Protein AF-A0A2P4NSA7-F1 (afdb_monomer_lite)

Secondary structure (DSSP, 8-state):
----EEE-GGGHHHHTS--EEE-GGGSTTSSTHHHHHHHHHHHHHHTT--------SSHHHHHHHHH-

InterPro domains:
  IPR001926 Tryptophan synthase beta chain-like, PALP domain [PF00291] (1-68)
  IPR036052 Tryptophan synthase beta chain-like, PALP domain superfamily [G3DSA:3.40.50.1100] (1-31)
  IPR036052 Tryptophan synthase beta chain-like, PALP domain superfamily [G3DSA:3.40.50.1100] (32-68)
  IPR036052 Tryptophan synthase beta chain-like, PALP domain superfamily [SSF53686] (1-68)

Structure (mmCIF, N/CA/C/O backbone):
data_AF-A0A2P4NSA7-F1
#
_entry.id   AF-A0A2P4NSA7-F1
#
loop_
_atom_site.group_PDB
_atom_site.id
_atom_site.type_symbol
_atom_site.label_atom_id
_atom_site.label_alt_id
_atom_site.label_comp_id
_atom_site.label_asym_id
_atom_site.label_entity_id
_atom_site.label_seq_id
_atom_site.pdbx_PDB_ins_code
_atom_site.Cartn_x
_atom_site.Cartn_y
_atom_site.Cartn_z
_atom_site.occupancy
_atom_site.B_iso_or_equiv
_atom_site.auth_seq_id
_atom_site.auth_comp_id
_atom_site.auth_asym_id
_atom_site.auth_atom_id
_atom_site.pdbx_PDB_model_num
ATOM 1 N N . GLY A 1 1 ? -5.298 3.571 -2.778 1.00 94.00 1 GLY A N 1
ATOM 2 C CA . GLY A 1 1 ? -5.764 2.682 -3.871 1.00 94.00 1 GLY A CA 1
ATOM 3 C C . GLY A 1 1 ? -5.713 3.420 -5.198 1.00 94.00 1 GLY A C 1
ATOM 4 O O . GLY A 1 1 ? -5.396 4.595 -5.189 1.00 94.00 1 GLY A O 1
ATOM 5 N N . GLY A 1 2 ? -6.017 2.768 -6.330 1.00 96.75 2 GLY A N 1
ATOM 6 C CA . GLY A 1 2 ? -6.098 3.467 -7.632 1.00 96.75 2 GLY A CA 1
ATOM 7 C C . GLY A 1 2 ? -4.781 4.063 -8.154 1.00 96.75 2 GLY A C 1
ATOM 8 O O . GLY A 1 2 ? -4.807 4.888 -9.054 1.00 96.75 2 GLY A O 1
ATOM 9 N N . THR A 1 3 ? -3.648 3.637 -7.599 1.00 98.44 3 THR A N 1
ATOM 10 C CA . THR A 1 3 ? -2.318 4.161 -7.925 1.00 98.44 3 THR A CA 1
ATOM 11 C C . THR A 1 3 ? -1.947 4.001 -9.406 1.00 98.44 3 THR A C 1
ATOM 13 O O . THR A 1 3 ? -2.430 3.059 -10.051 1.00 98.44 3 THR A O 1
ATOM 16 N N . PRO A 1 4 ? -1.073 4.849 -9.969 1.00 98.44 4 PRO A N 1
ATOM 17 C CA . PRO A 1 4 ? -0.685 4.770 -11.374 1.00 98.44 4 PRO A CA 1
ATOM 18 C C . PRO A 1 4 ? -0.040 3.436 -11.773 1.00 98.44 4 PRO A C 1
ATOM 20 O O . PRO A 1 4 ? 0.651 2.781 -10.991 1.00 98.44 4 PRO A O 1
ATOM 23 N N . LEU A 1 5 ? -0.261 3.033 -13.027 1.00 98.50 5 LEU A N 1
ATOM 24 C CA . LEU A 1 5 ? 0.537 2.013 -13.709 1.00 98.50 5 LEU A CA 1
ATOM 25 C C . LEU A 1 5 ? 1.387 2.721 -14.765 1.00 98.50 5 LEU A C 1
ATOM 27 O O . LEU A 1 5 ? 0.894 3.088 -15.830 1.00 98.50 5 LEU A O 1
ATOM 31 N N . VAL A 1 6 ? 2.657 2.942 -14.447 1.00 98.31 6 VAL A N 1
ATOM 32 C CA . VAL A 1 6 ? 3.559 3.796 -15.220 1.00 98.31 6 VAL A CA 1
ATOM 33 C C . VAL A 1 6 ? 4.390 2.944 -16.168 1.00 98.31 6 VAL A C 1
ATOM 35 O O . VAL A 1 6 ? 5.017 1.965 -15.771 1.00 98.31 6 VAL A O 1
ATOM 38 N N . ARG A 1 7 ? 4.416 3.307 -17.448 1.00 98.25 7 ARG A N 1
ATOM 39 C CA . ARG A 1 7 ? 5.289 2.663 -18.431 1.00 98.25 7 ARG A CA 1
ATOM 40 C C . ARG A 1 7 ? 6.747 3.076 -18.183 1.00 98.25 7 ARG A C 1
ATOM 42 O O . ARG A 1 7 ? 7.013 4.269 -18.128 1.00 98.25 7 ARG A O 1
ATOM 49 N N . SER A 1 8 ? 7.682 2.119 -18.103 1.00 97.81 8 SER A N 1
ATOM 50 C CA . SER A 1 8 ? 9.112 2.400 -17.860 1.00 97.81 8 SER A CA 1
ATOM 51 C C . SER A 1 8 ? 10.035 1.848 -18.961 1.00 97.81 8 SER A C 1
ATOM 53 O O . SER A 1 8 ? 10.590 0.759 -18.807 1.00 97.81 8 SER A O 1
ATOM 55 N N . PRO A 1 9 ? 10.203 2.561 -20.095 1.00 97.88 9 PRO A N 1
ATOM 56 C CA . PRO A 1 9 ? 10.994 2.069 -21.226 1.00 97.88 9 PRO A CA 1
ATOM 57 C C . PRO A 1 9 ? 12.466 1.832 -20.908 1.00 97.88 9 PRO A C 1
ATOM 59 O O . PRO A 1 9 ? 13.056 0.910 -21.453 1.00 97.88 9 PRO A O 1
ATOM 62 N N . GLY A 1 10 ? 13.043 2.608 -19.986 1.00 97.81 10 GLY A N 1
ATOM 63 C CA . GLY A 1 10 ? 14.445 2.458 -19.587 1.00 97.81 10 GLY A CA 1
ATOM 64 C C . GLY A 1 10 ? 14.769 1.140 -18.873 1.00 97.81 10 GLY A C 1
ATOM 65 O O . GLY A 1 10 ? 15.939 0.850 -18.660 1.00 97.81 10 GLY A O 1
ATOM 66 N N . LEU A 1 11 ? 13.758 0.349 -18.496 1.00 97.88 11 LEU A N 1
ATOM 67 C CA . LEU A 1 11 ? 13.940 -0.960 -17.865 1.00 97.88 11 LEU A CA 1
ATOM 68 C C . LEU A 1 11 ? 13.778 -2.130 -18.840 1.00 97.88 11 LEU A C 1
ATOM 70 O O . LEU A 1 11 ? 14.041 -3.266 -18.449 1.00 97.88 11 LEU A O 1
ATOM 74 N N . ASP A 1 12 ? 13.352 -1.883 -20.079 1.00 98.31 12 ASP A N 1
ATOM 75 C CA . ASP A 1 12 ? 13.005 -2.964 -21.001 1.00 98.31 12 ASP A CA 1
ATOM 76 C C . ASP A 1 12 ? 14.200 -3.833 -21.359 1.00 98.31 12 ASP A C 1
ATOM 78 O O . ASP A 1 12 ? 14.107 -5.053 -21.261 1.00 98.31 12 ASP A O 1
ATOM 82 N N . ASP A 1 13 ? 15.322 -3.212 -21.721 1.00 97.75 13 ASP A N 1
ATOM 83 C CA . ASP A 1 13 ? 16.521 -3.936 -22.147 1.00 97.75 13 ASP A CA 1
ATOM 84 C C . ASP A 1 13 ? 17.079 -4.800 -21.011 1.00 97.75 13 ASP A C 1
ATOM 86 O O . ASP A 1 13 ? 17.486 -5.939 -21.227 1.00 97.75 13 ASP A O 1
ATOM 90 N N . ALA A 1 14 ? 17.035 -4.288 -19.777 1.00 97.88 14 ALA A N 1
ATOM 91 C CA . ALA A 1 14 ? 17.479 -5.019 -18.595 1.00 97.88 14 ALA A CA 1
ATOM 92 C C . ALA A 1 14 ? 16.537 -6.178 -18.228 1.00 97.88 14 ALA A C 1
ATOM 94 O O . ALA A 1 14 ? 16.988 -7.209 -17.733 1.00 97.88 14 ALA A O 1
ATOM 95 N N . ALA A 1 15 ? 15.231 -6.014 -18.455 1.00 97.44 15 ALA A N 1
ATOM 96 C CA . ALA A 1 15 ? 14.223 -7.023 -18.141 1.00 97.44 15 ALA A CA 1
ATOM 97 C C . ALA A 1 15 ? 13.937 -7.995 -19.302 1.00 97.44 15 ALA A C 1
ATOM 99 O O . ALA A 1 15 ? 13.267 -9.005 -19.090 1.00 97.44 15 ALA A O 1
ATOM 100 N N . GLY A 1 16 ? 14.387 -7.687 -20.523 1.00 98.25 16 GLY A N 1
ATOM 101 C CA . GLY A 1 16 ? 14.050 -8.424 -21.745 1.00 98.25 16 GLY A CA 1
ATOM 102 C C . GLY A 1 16 ? 12.558 -8.386 -22.101 1.00 98.25 16 GLY A C 1
ATOM 103 O O . GLY A 1 16 ? 12.062 -9.289 -22.773 1.00 98.25 16 GLY A O 1
ATOM 104 N N . ALA A 1 17 ? 11.814 -7.391 -21.609 1.00 98.12 17 ALA A N 1
ATOM 105 C CA . ALA A 1 17 ? 10.359 -7.331 -21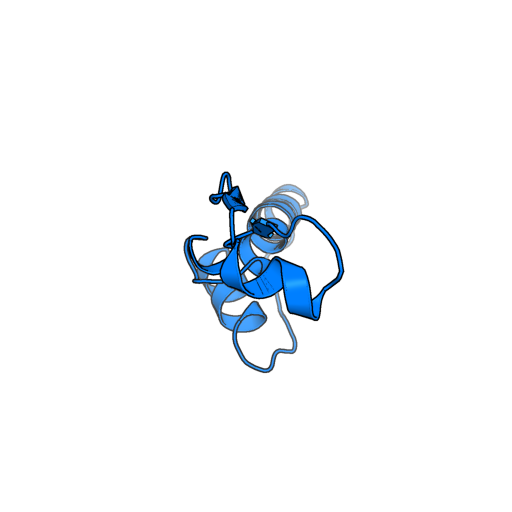.721 1.00 98.12 17 ALA A CA 1
ATOM 106 C C . ALA A 1 17 ? 9.837 -5.897 -21.605 1.00 98.12 17 ALA A C 1
ATOM 108 O O . ALA A 1 17 ? 10.514 -5.018 -21.088 1.00 98.12 17 ALA A O 1
ATOM 109 N N . ARG A 1 18 ? 8.584 -5.666 -22.011 1.00 98.31 18 ARG A N 1
ATOM 110 C CA . ARG A 1 18 ? 7.912 -4.378 -21.800 1.00 98.31 18 ARG A CA 1
ATOM 111 C C . ARG A 1 18 ? 7.569 -4.195 -20.318 1.00 98.31 18 ARG A C 1
ATOM 113 O O . ARG A 1 18 ? 6.641 -4.833 -19.821 1.00 98.31 18 ARG A O 1
ATOM 120 N N . VAL A 1 19 ? 8.259 -3.285 -19.630 1.00 98.56 19 VAL A N 1
ATOM 121 C CA . VAL A 1 19 ? 8.113 -3.094 -18.174 1.00 98.56 19 VAL A CA 1
ATOM 122 C C . VAL A 1 19 ? 7.109 -1.999 -17.807 1.00 98.56 19 VAL A C 1
ATOM 124 O O . VAL A 1 19 ? 7.079 -0.907 -18.381 1.00 98.56 19 VAL A O 1
ATOM 127 N N . PHE A 1 20 ? 6.307 -2.252 -16.779 1.00 98.56 20 PHE A N 1
ATOM 128 C CA . PHE A 1 20 ? 5.488 -1.236 -16.126 1.00 98.56 20 PHE A CA 1
ATOM 129 C C . PHE A 1 20 ? 5.754 -1.249 -14.623 1.00 98.56 20 PHE A C 1
ATOM 131 O O . PHE A 1 20 ? 5.962 -2.308 -14.035 1.00 98.56 20 PHE A O 1
ATOM 138 N N . VAL A 1 21 ? 5.722 -0.073 -14.007 1.00 98.25 21 VAL A N 1
ATOM 139 C CA . VAL A 1 21 ? 5.869 0.120 -12.566 1.00 98.25 21 VAL A CA 1
ATOM 140 C C . VAL A 1 21 ? 4.501 0.435 -11.985 1.00 98.25 21 VAL A C 1
ATOM 142 O O . VAL A 1 21 ? 3.813 1.349 -12.439 1.00 98.25 21 VAL A O 1
ATOM 145 N N . LYS A 1 22 ? 4.095 -0.337 -10.980 1.00 98.50 22 LYS A N 1
ATOM 146 C CA . LYS A 1 22 ? 2.910 -0.037 -10.185 1.00 98.50 22 LYS A CA 1
ATOM 147 C C . LYS A 1 22 ? 3.331 0.872 -9.034 1.00 98.50 22 LYS A C 1
ATOM 149 O O . LYS A 1 22 ? 3.965 0.389 -8.098 1.00 98.50 22 LYS A O 1
ATOM 154 N N . ASP A 1 23 ? 3.021 2.164 -9.128 1.00 98.12 23 ASP A N 1
ATOM 155 C CA . ASP A 1 23 ? 3.512 3.151 -8.160 1.00 98.12 23 ASP A CA 1
ATOM 156 C C . ASP A 1 23 ? 2.694 3.130 -6.865 1.00 98.12 23 ASP A C 1
ATOM 158 O O . ASP A 1 23 ? 1.792 3.925 -6.622 1.00 98.12 23 ASP A O 1
ATOM 162 N N . GLU A 1 24 ? 2.997 2.161 -6.010 1.00 98.56 24 GLU A N 1
ATOM 163 C CA . GLU A 1 24 ? 2.360 2.024 -4.704 1.00 98.56 24 GLU A CA 1
ATOM 164 C C . GLU A 1 24 ? 2.787 3.089 -3.686 1.00 98.56 24 GLU A C 1
ATOM 166 O O . GLU A 1 24 ? 2.213 3.121 -2.591 1.00 98.56 24 GLU A O 1
ATOM 171 N N . GLY A 1 25 ? 3.758 3.939 -4.038 1.00 98.00 25 GLY A N 1
ATOM 172 C CA . GLY A 1 25 ? 4.178 5.090 -3.247 1.00 98.00 25 GLY A CA 1
ATOM 173 C C . GLY A 1 25 ? 3.126 6.196 -3.203 1.00 98.00 25 GLY A C 1
ATOM 174 O O . GLY A 1 25 ? 3.116 6.983 -2.268 1.00 98.00 25 GLY A O 1
ATOM 175 N N . GLU A 1 26 ? 2.181 6.218 -4.143 1.00 98.19 26 GLU A N 1
ATOM 176 C CA . GLU A 1 26 ? 1.084 7.196 -4.153 1.00 98.19 26 GLU A CA 1
ATOM 177 C C . GLU A 1 26 ? -0.122 6.798 -3.280 1.00 98.19 26 GLU A C 1
ATOM 179 O O . GLU A 1 26 ? -1.158 7.464 -3.284 1.00 98.19 26 GLU A O 1
ATOM 184 N N . ASN A 1 27 ? -0.039 5.701 -2.519 1.00 98.44 27 ASN A N 1
ATOM 185 C CA . ASN A 1 27 ? -1.038 5.449 -1.477 1.00 98.44 27 ASN A CA 1
ATOM 186 C C . ASN A 1 27 ? -0.885 6.464 -0.31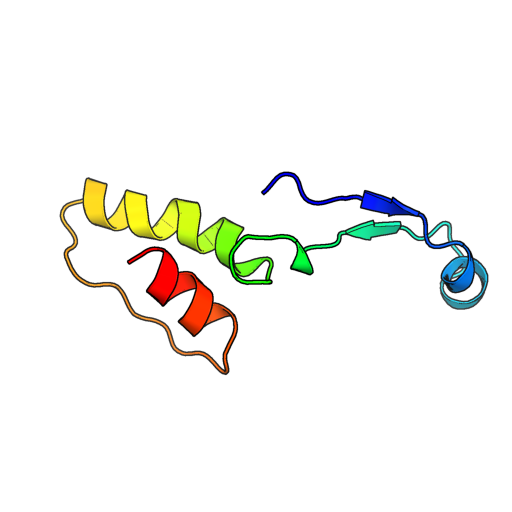8 1.00 98.44 27 ASN A C 1
ATOM 188 O O . ASN A 1 27 ? 0.207 7.000 -0.133 1.00 98.44 27 ASN A O 1
ATOM 192 N N . PRO A 1 28 ? -1.942 6.721 0.481 1.00 98.19 28 PRO A N 1
ATOM 193 C CA . PRO A 1 28 ? -1.946 7.774 1.505 1.00 98.19 28 PRO A CA 1
ATOM 194 C C . PRO A 1 28 ? -0.755 7.780 2.475 1.00 98.19 28 PRO A C 1
ATOM 196 O O . PRO A 1 28 ? -0.288 8.852 2.850 1.00 98.19 28 PRO A O 1
ATOM 199 N N . THR A 1 29 ? -0.237 6.613 2.864 1.00 98.12 29 THR A N 1
ATOM 200 C CA . THR A 1 29 ? 0.932 6.482 3.748 1.00 98.12 29 THR A CA 1
ATOM 201 C C . THR A 1 29 ? 2.214 6.110 3.007 1.00 98.12 29 THR A C 1
ATOM 203 O O . THR A 1 29 ? 3.163 5.611 3.615 1.00 98.12 29 THR A O 1
ATOM 206 N N . GLY A 1 30 ? 2.255 6.287 1.689 1.00 98.00 30 GLY A N 1
ATOM 207 C CA . GLY A 1 30 ? 3.460 6.078 0.895 1.00 98.00 30 GLY A CA 1
ATOM 208 C C . GLY A 1 30 ? 3.784 4.619 0.569 1.00 98.00 30 GLY A C 1
ATOM 209 O O . GLY A 1 30 ? 4.902 4.324 0.148 1.00 98.00 30 GLY A O 1
ATOM 210 N N . ALA A 1 31 ? 2.8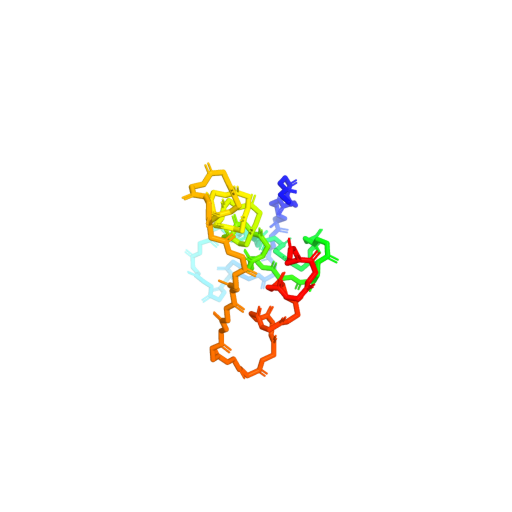70 3.670 0.809 1.00 97.69 31 ALA A N 1
ATOM 211 C CA . ALA A 1 31 ? 3.148 2.256 0.564 1.00 97.69 31 ALA A CA 1
ATOM 212 C C . ALA A 1 31 ? 1.897 1.422 0.272 1.00 97.69 31 ALA A C 1
ATOM 214 O O . ALA A 1 31 ? 0.801 1.700 0.750 1.00 97.69 31 ALA A O 1
ATOM 215 N N . TYR A 1 32 ? 2.092 0.279 -0.394 1.00 98.12 32 TYR A N 1
ATOM 216 C CA . TYR A 1 32 ? 0.999 -0.660 -0.695 1.00 98.12 32 TYR A CA 1
ATOM 217 C C . TYR A 1 32 ? 0.293 -1.229 0.546 1.00 98.12 32 TYR A C 1
ATOM 219 O O . TYR A 1 32 ? -0.786 -1.808 0.422 1.00 98.12 32 TYR A O 1
ATOM 227 N N . LYS A 1 33 ? 0.900 -1.097 1.736 1.00 98.25 33 LYS A N 1
ATOM 228 C CA . LYS A 1 33 ? 0.359 -1.606 3.006 1.00 98.25 33 LYS A CA 1
ATOM 229 C C . LYS A 1 33 ? -1.029 -1.031 3.300 1.00 98.25 33 LYS A C 1
ATOM 231 O O . LYS A 1 33 ? -1.866 -1.750 3.841 1.00 98.25 33 LYS A O 1
ATOM 236 N N . ASP A 1 34 ? -1.312 0.176 2.810 1.00 98.38 34 ASP A N 1
ATOM 237 C CA . ASP A 1 34 ? -2.628 0.812 2.923 1.00 98.38 34 ASP A CA 1
ATOM 238 C C . ASP A 1 34 ? -3.750 -0.010 2.324 1.00 98.38 34 ASP A C 1
ATOM 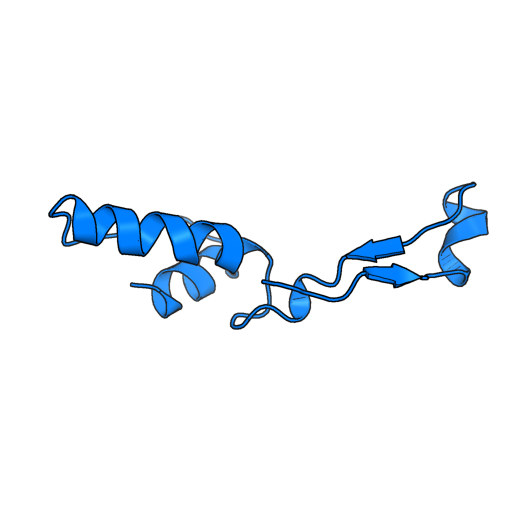240 O O . ASP A 1 34 ? -4.863 0.015 2.829 1.00 98.38 34 ASP A O 1
ATOM 244 N N . ARG A 1 35 ? -3.470 -0.797 1.283 1.00 98.38 35 ARG A N 1
ATOM 245 C CA . ARG A 1 35 ? -4.482 -1.681 0.700 1.00 98.38 35 ARG A CA 1
ATOM 246 C C . ARG A 1 35 ? -4.985 -2.708 1.709 1.00 98.38 35 ARG A C 1
ATOM 248 O O . ARG A 1 35 ? -6.170 -3.011 1.712 1.00 98.38 35 ARG A O 1
ATOM 255 N N . GLY A 1 36 ? -4.083 -3.249 2.528 1.00 97.69 36 GLY A N 1
ATOM 256 C CA . GLY A 1 36 ? -4.426 -4.212 3.569 1.00 97.69 36 GLY A CA 1
ATOM 257 C C . GLY A 1 36 ? -5.075 -3.528 4.766 1.00 97.69 36 GLY A C 1
ATOM 258 O O . GLY A 1 36 ? -6.156 -3.935 5.180 1.00 97.69 36 GLY A O 1
ATOM 259 N N . SER A 1 37 ? -4.455 -2.461 5.280 1.00 98.12 37 SER A N 1
ATOM 260 C CA . SER A 1 37 ? -4.954 -1.723 6.451 1.00 98.12 37 SER A CA 1
ATOM 261 C C . SER A 1 37 ? -6.355 -1.149 6.232 1.00 98.12 37 SER A C 1
ATOM 263 O O . SER A 1 37 ? -7.197 -1.273 7.118 1.00 98.12 37 SER A O 1
ATOM 265 N N . ALA A 1 38 ? -6.639 -0.627 5.031 1.00 97.94 38 ALA A N 1
ATOM 266 C CA . ALA A 1 38 ? -7.952 -0.097 4.655 1.00 97.94 38 ALA A CA 1
ATOM 267 C C . ALA A 1 38 ? -9.077 -1.141 4.667 1.00 97.94 38 ALA A C 1
ATOM 269 O O . ALA A 1 38 ? -10.247 -0.771 4.673 1.00 97.94 38 ALA A O 1
ATOM 270 N N . VAL A 1 39 ? -8.744 -2.434 4.658 1.00 98.12 39 VAL A N 1
ATOM 271 C CA . VAL A 1 39 ? -9.721 -3.525 4.765 1.00 98.12 39 VAL A CA 1
ATOM 272 C C . VAL A 1 39 ? -9.708 -4.120 6.170 1.00 98.12 39 VAL A C 1
ATOM 274 O O . VAL A 1 39 ? -10.761 -4.286 6.780 1.00 98.12 39 VAL A O 1
ATOM 277 N N . ALA A 1 40 ? -8.520 -4.432 6.689 1.00 97.81 40 ALA A N 1
ATOM 278 C CA . ALA A 1 40 ? -8.357 -5.154 7.942 1.00 97.81 40 ALA A CA 1
ATOM 279 C C . ALA A 1 40 ? -8.860 -4.356 9.148 1.00 97.81 40 ALA A C 1
ATOM 281 O O . ALA A 1 40 ? -9.572 -4.913 9.976 1.00 97.81 40 ALA A O 1
ATOM 282 N N . VAL A 1 41 ? -8.536 -3.062 9.243 1.00 97.56 41 VAL A N 1
ATOM 283 C CA . VAL A 1 41 ? -8.909 -2.272 10.424 1.00 97.56 41 VAL A CA 1
ATOM 284 C C . VAL A 1 41 ? -10.419 -2.017 10.495 1.00 97.56 41 VAL A C 1
ATOM 286 O O . VAL A 1 41 ? -11.007 -2.345 11.528 1.00 97.56 41 VAL A O 1
ATOM 289 N N . PRO A 1 42 ? -11.100 -1.557 9.421 1.00 97.56 42 PRO A N 1
ATOM 290 C CA . PRO A 1 42 ? -12.557 -1.433 9.451 1.00 97.56 42 PRO A CA 1
ATOM 291 C C . PRO A 1 42 ? -13.262 -2.765 9.714 1.00 97.56 42 PRO A C 1
ATOM 293 O O . PRO A 1 42 ? -14.288 -2.790 10.389 1.00 97.56 42 PRO A O 1
ATOM 296 N N . HIS A 1 43 ? -12.708 -3.878 9.218 1.00 98.25 43 HIS A N 1
ATOM 297 C CA . HIS A 1 43 ? -13.232 -5.205 9.524 1.00 98.25 43 HIS A CA 1
ATOM 298 C C . HIS A 1 43 ? -13.122 -5.534 11.018 1.00 98.25 43 HIS A C 1
ATOM 300 O O . HIS A 1 43 ? -14.122 -5.934 11.608 1.00 98.25 43 HIS A O 1
ATOM 306 N N . THR A 1 44 ? -11.961 -5.312 11.645 1.00 97.94 44 THR A N 1
ATOM 307 C CA . THR A 1 44 ? -11.774 -5.522 13.090 1.00 97.94 44 THR A CA 1
ATOM 308 C C . THR A 1 44 ? -12.820 -4.754 13.896 1.00 97.94 44 THR A C 1
ATOM 310 O O . THR A 1 44 ? -13.526 -5.366 14.700 1.00 97.94 44 THR A O 1
ATOM 313 N N . VAL A 1 45 ? -13.002 -3.461 13.601 1.00 97.00 45 VAL A N 1
ATOM 314 C CA . VAL A 1 45 ? -14.016 -2.613 14.251 1.00 97.00 45 VAL A CA 1
ATOM 315 C C . VAL A 1 45 ? -15.427 -3.167 14.029 1.00 97.00 45 VAL A C 1
ATOM 317 O O . VAL A 1 45 ? -16.196 -3.309 14.976 1.00 97.00 45 VAL A O 1
ATOM 320 N N . ALA A 1 46 ? -15.770 -3.554 12.795 1.00 98.12 46 ALA A N 1
ATOM 321 C CA . ALA A 1 46 ? -17.084 -4.115 12.470 1.00 98.12 46 ALA A CA 1
ATOM 322 C C . ALA A 1 46 ? -17.374 -5.448 13.185 1.00 98.12 46 ALA A C 1
ATOM 324 O O . ALA A 1 46 ? -18.536 -5.788 13.405 1.00 98.12 46 ALA A O 1
ATOM 325 N N . THR A 1 47 ? -16.335 -6.196 13.558 1.00 98.12 47 THR A N 1
ATOM 326 C CA . THR A 1 47 ? -16.446 -7.450 14.322 1.00 98.12 47 THR A CA 1
ATOM 327 C C . THR A 1 47 ? -16.333 -7.271 15.840 1.00 98.12 47 THR A C 1
ATOM 329 O O . THR A 1 47 ? -16.302 -8.264 16.563 1.00 98.12 47 THR A O 1
ATOM 332 N N . GLY A 1 48 ? -16.309 -6.027 16.334 1.00 97.94 48 GLY A N 1
ATOM 333 C CA . GLY A 1 48 ? -16.260 -5.711 17.765 1.00 97.94 48 GLY A CA 1
ATOM 334 C C . GLY A 1 48 ? -14.865 -5.799 18.391 1.00 97.94 48 GLY A C 1
ATOM 335 O O . GLY A 1 48 ? -14.754 -5.980 19.600 1.00 97.94 48 GLY A O 1
ATOM 336 N N . GLY A 1 49 ? -13.804 -5.732 17.583 1.00 97.31 49 GLY A N 1
ATOM 337 C CA . GLY A 1 49 ? -12.436 -5.615 18.076 1.00 97.31 49 GLY A CA 1
ATOM 338 C C . GLY A 1 49 ? -12.035 -4.155 18.290 1.00 97.31 49 GLY A C 1
ATOM 339 O O . GLY A 1 49 ? -12.223 -3.331 17.400 1.00 97.31 49 GLY A O 1
ATOM 340 N N . ASP A 1 50 ? -11.402 -3.874 19.430 1.00 95.62 50 ASP A N 1
ATOM 341 C CA . ASP A 1 50 ? -11.005 -2.511 19.833 1.00 95.62 50 ASP A CA 1
ATOM 342 C C . ASP A 1 50 ? -9.485 -2.274 19.778 1.00 95.62 50 ASP A C 1
ATOM 344 O O . ASP A 1 50 ? -8.997 -1.191 20.100 1.00 95.62 50 ASP A O 1
ATOM 348 N N . VAL A 1 51 ? -8.705 -3.298 19.416 1.00 96.44 51 VAL A N 1
ATOM 349 C CA . VAL A 1 51 ? -7.237 -3.244 19.410 1.00 96.44 51 VAL A CA 1
ATOM 350 C C . VAL A 1 51 ? -6.691 -3.847 18.123 1.00 96.44 51 VAL A C 1
ATOM 352 O O . VAL A 1 51 ? -7.045 -4.961 17.739 1.00 96.44 51 VAL A O 1
ATOM 355 N N . VAL A 1 52 ? -5.759 -3.130 17.495 1.00 96.50 52 VAL A N 1
ATOM 356 C CA . VAL A 1 52 ? -4.944 -3.612 16.376 1.00 96.50 52 VAL A CA 1
ATOM 357 C C . VAL A 1 52 ? -3.464 -3.417 16.683 1.00 96.50 52 VAL A C 1
ATOM 359 O O . VAL A 1 52 ? -3.072 -2.513 17.418 1.00 96.50 52 VAL A O 1
ATOM 362 N N . GLY A 1 53 ? -2.622 -4.278 16.119 1.00 95.69 53 GLY A N 1
ATOM 363 C CA . GLY A 1 53 ? -1.178 -4.203 16.295 1.00 95.69 53 GLY A CA 1
ATOM 364 C C . GLY A 1 53 ? -0.441 -4.814 15.114 1.00 95.69 53 GLY A C 1
ATOM 365 O O . GLY A 1 53 ? -0.984 -5.639 14.381 1.00 95.69 53 GLY A O 1
ATOM 366 N N . THR A 1 54 ? 0.811 -4.406 14.924 1.00 97.00 54 THR A N 1
ATOM 367 C CA . THR A 1 54 ? 1.683 -4.952 13.883 1.00 97.00 54 THR A CA 1
ATOM 368 C C . THR A 1 54 ? 3.126 -4.983 14.361 1.00 97.00 54 THR A C 1
ATOM 370 O O . THR A 1 54 ? 3.590 -4.073 15.044 1.00 97.00 54 THR A O 1
ATOM 373 N N . VAL A 1 55 ? 3.870 -6.001 13.932 1.00 96.88 55 VAL A N 1
ATOM 374 C CA . VAL A 1 55 ? 5.336 -5.974 13.963 1.00 96.88 55 VAL A CA 1
ATOM 375 C 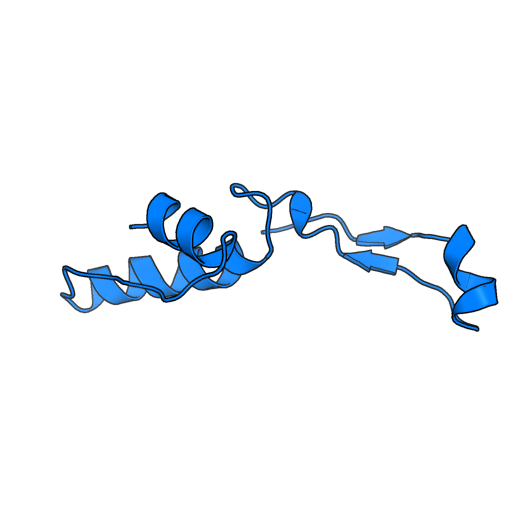C . VAL A 1 55 ? 5.799 -5.380 12.640 1.00 96.88 55 VAL A C 1
ATOM 377 O O . VAL A 1 55 ? 5.330 -5.788 11.576 1.00 96.88 55 VAL A O 1
ATOM 380 N N . SER A 1 56 ? 6.657 -4.364 12.675 1.00 95.81 56 SER A N 1
ATOM 381 C CA . SER A 1 56 ? 7.067 -3.675 11.454 1.00 95.81 56 SER A CA 1
ATOM 382 C C . SER A 1 56 ? 8.445 -3.041 11.555 1.00 95.81 56 SER A C 1
ATOM 384 O O . SER A 1 56 ? 8.837 -2.560 12.611 1.00 95.81 56 SER A O 1
ATOM 386 N N . TYR A 1 57 ? 9.113 -2.955 10.403 1.00 94.88 57 TYR A N 1
ATOM 387 C CA . TYR A 1 57 ? 10.292 -2.117 10.179 1.00 94.88 57 TYR A CA 1
ATOM 388 C C . TYR A 1 57 ? 9.949 -0.705 9.655 1.00 94.88 57 TYR A C 1
ATOM 390 O O . TYR A 1 57 ? 10.856 0.040 9.304 1.00 94.88 57 TYR A O 1
ATOM 398 N N . GLY A 1 58 ? 8.665 -0.329 9.540 1.00 97.06 58 GLY A N 1
ATOM 399 C CA . GLY A 1 58 ? 8.261 1.022 9.120 1.00 97.06 58 GLY A CA 1
ATOM 400 C C . GLY A 1 58 ? 6.897 1.070 8.433 1.00 97.06 58 GLY A C 1
ATOM 401 O O . GLY A 1 58 ? 5.884 1.293 9.086 1.00 97.06 58 GLY A O 1
ATOM 402 N N . ASN A 1 59 ? 6.853 0.829 7.118 1.00 98.12 59 ASN A N 1
ATOM 403 C CA . ASN A 1 59 ? 5.659 1.059 6.282 1.00 98.12 59 ASN A CA 1
ATOM 404 C C . ASN A 1 59 ? 4.369 0.400 6.796 1.00 98.12 59 ASN A C 1
ATOM 406 O O . ASN A 1 59 ? 3.294 0.965 6.630 1.00 98.12 59 ASN A O 1
ATOM 410 N N . MET A 1 60 ? 4.454 -0.790 7.406 1.00 97.88 60 MET A N 1
ATOM 411 C CA . MET A 1 60 ? 3.262 -1.427 7.980 1.00 97.88 60 MET A CA 1
ATOM 412 C C . MET A 1 60 ? 2.817 -0.719 9.261 1.00 97.88 60 MET A C 1
ATOM 414 O O . MET A 1 60 ? 1.630 -0.484 9.412 1.00 97.88 60 MET A O 1
ATOM 418 N N . ALA A 1 61 ? 3.742 -0.312 10.138 1.00 98.06 61 ALA A N 1
ATOM 419 C CA . ALA A 1 61 ? 3.400 0.457 11.336 1.00 98.06 61 ALA A CA 1
ATOM 420 C C . ALA A 1 61 ? 2.745 1.799 10.989 1.00 98.06 61 ALA A C 1
ATOM 422 O O . ALA A 1 61 ? 1.726 2.129 11.583 1.00 98.06 61 ALA A O 1
ATOM 423 N N . ILE A 1 62 ? 3.274 2.531 10.001 1.00 98.25 62 ILE A N 1
ATOM 424 C CA . ILE A 1 62 ? 2.679 3.802 9.550 1.00 98.25 62 ILE A CA 1
ATOM 425 C C . ILE A 1 62 ? 1.272 3.556 8.995 1.00 98.25 62 ILE A C 1
ATOM 427 O O . ILE A 1 62 ? 0.325 4.228 9.392 1.00 98.25 62 ILE A O 1
ATOM 431 N N . SER A 1 63 ? 1.124 2.556 8.123 1.00 98.38 63 SER A N 1
ATOM 432 C CA . SER A 1 63 ? -0.165 2.214 7.527 1.00 98.38 63 SER A CA 1
ATOM 433 C C . SER A 1 63 ? -1.198 1.781 8.572 1.00 98.38 63 SER A C 1
ATOM 435 O O . SER A 1 63 ? -2.313 2.293 8.569 1.00 98.38 63 SER A O 1
ATOM 437 N N . THR A 1 64 ? -0.837 0.886 9.498 1.00 98.00 64 THR A N 1
ATOM 438 C CA . THR A 1 64 ? -1.724 0.457 10.589 1.00 98.00 64 THR A CA 1
ATOM 439 C C . THR A 1 64 ? -2.103 1.631 11.482 1.00 98.00 64 THR A C 1
ATOM 441 O O . THR A 1 64 ? -3.284 1.804 11.749 1.00 98.00 64 THR A O 1
ATOM 444 N N . ALA A 1 65 ? -1.141 2.461 11.895 1.00 97.75 65 ALA A N 1
ATOM 445 C CA . ALA A 1 65 ? -1.403 3.606 12.766 1.00 97.75 65 ALA A CA 1
ATOM 446 C C . ALA A 1 65 ? -2.301 4.667 12.113 1.00 97.75 65 ALA A C 1
ATOM 448 O O . ALA A 1 65 ? -3.053 5.326 12.814 1.00 97.75 65 ALA A O 1
ATOM 449 N N . ALA A 1 66 ? -2.238 4.834 10.789 1.00 97.62 66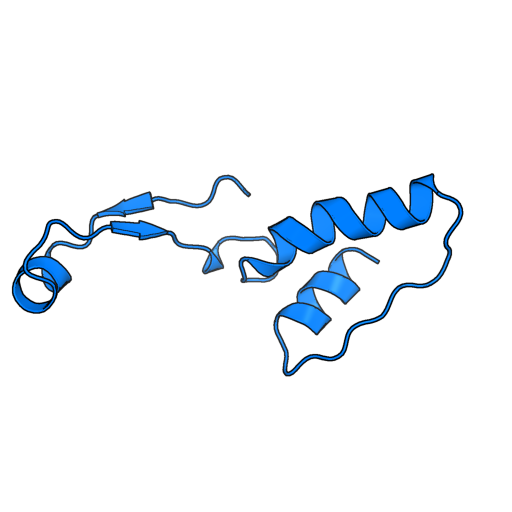 ALA A N 1
ATOM 450 C CA . ALA A 1 66 ? -3.100 5.774 10.074 1.00 97.62 66 ALA A CA 1
ATOM 451 C C . ALA A 1 66 ? -4.549 5.277 9.907 1.00 97.62 66 ALA A C 1
ATOM 453 O O . ALA A 1 66 ? -5.432 6.087 9.636 1.00 97.62 66 ALA A O 1
ATOM 454 N N . HIS A 1 67 ? -4.784 3.964 10.008 1.00 96.56 67 HIS A N 1
ATOM 455 C CA . HIS A 1 67 ? -6.108 3.355 9.827 1.00 96.56 67 HIS A CA 1
ATOM 456 C C . HIS A 1 67 ? -6.794 2.952 11.142 1.00 96.56 67 HIS A C 1
ATOM 458 O O . HIS A 1 67 ? -8.009 2.766 11.119 1.00 96.56 67 HIS A O 1
ATOM 464 N N . ALA A 1 68 ? -6.021 2.758 12.218 1.00 93.06 68 ALA A N 1
ATOM 465 C CA . ALA A 1 68 ? -6.469 2.456 13.584 1.00 93.06 68 ALA A CA 1
ATOM 466 C C . ALA A 1 68 ? -7.201 3.639 14.222 1.00 93.06 68 ALA A C 1
ATOM 468 O O . ALA A 1 68 ? -8.234 3.377 14.875 1.00 93.06 68 ALA A O 1
#

Sequence (68 aa):
GGTPLVRSPGLDDAAGARVFVKDEGENPTGAYKDRGSAVAVPHTVATGGDVVGTVSYGNMAISTAAHA

Foldseek 3Di:
DPADFAFDPVCCVVVVHGDTDRQQCPDPLGHPLLVVLVPVLVVCVVVPHDDDDDDDPPSNRSNNVVSD

pLDDT: mean 97.64, std 1.05, range [93.06, 98.56]

Organism: NCBI:txid1544719

Radius of gyration: 15.98 Å; chains: 1; bounding box: 35×16×42 Å